Protein AF-A0A4Z0P162-F1 (afdb_monomer)

pLDDT: mean 72.14, std 15.05, range [40.19, 90.94]

Mean predicted aligned error: 16.75 Å

Radius of gyration: 29.96 Å; Cα contacts (8 Å, |Δi|>4): 178; chains: 1; bounding box: 78×77×61 Å

Organism: NCBI:txid2510796

Solvent-accessible surface area (backbone atoms only — not comparable to full-atom values): 8321 Å² total; per-residue (Å²): 135,83,88,78,91,81,78,80,83,75,76,81,66,77,82,70,76,78,70,75,68,78,71,57,61,69,59,54,53,51,48,52,52,51,51,51,51,50,50,53,49,47,48,53,69,72,57,62,76,75,65,71,94,72,45,93,29,62,26,34,28,71,39,74,73,43,66,23,19,69,36,85,45,92,82,46,89,88,36,46,77,74,47,75,48,38,52,72,41,64,29,32,49,75,39,54,45,97,89,44,32,26,38,30,27,44,58,59,90,89,46,97,83,59,88,39,55,72,28,16,39,55,45,91,43,44,46,61,53,70,72,48,51,70,74,36,107

Secondary structure (DSSP, 8-state):
------------------------HHHHHHHHHHHHHHHHHHHHHH-PPPPTTT-SSEEEE-SSEEEEESSS-SS-TT--EEEEEETT-EEEEEEE-TTSEEEEEE--TT-TT---EEEEEEGGGEEE-HHHHHHH-

Nearest PDB structures (foldseek):
  2d8j-assembly1_A  TM=6.168E-01  e=2.252E-02  Mus musculus
  2kr3-assembly1_A  TM=6.305E-01  e=2.690E-01  Ga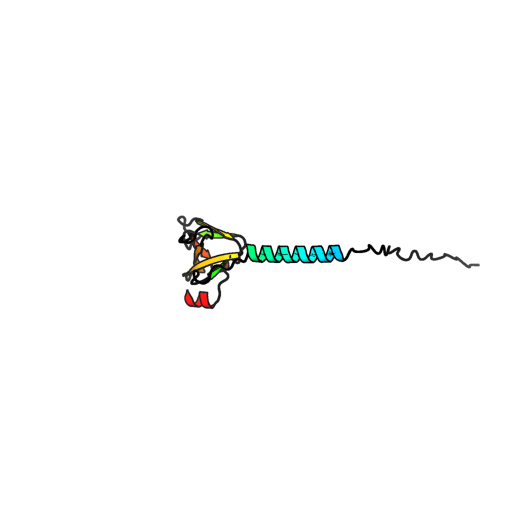llus gallus
  2rmo-assembly1_A  TM=6.017E-01  e=1.887E-01  Gallus gallus
  7oyc-assembly1_T1  TM=4.986E-01  e=6.920E-01  Xenopus laevis

Sequence (137 aa):
MSLYNHDPLRNDIYGFDDESRHVNWRIILGLIVLFSLAILVAVNYFGQPVPSNQLRHAAAVSSPTVPLYSKASTTDTASHIVGTVTIGDTLDVQTIQADGWCKVVLRDRRMYGDPGVPGYIQQPHLSMADSTKAALL

Structure (mmCIF, N/CA/C/O backbone):
data_AF-A0A4Z0P162-F1
#
_entry.id   AF-A0A4Z0P162-F1
#
loop_
_atom_site.group_PDB
_atom_site.id
_atom_site.type_symbol
_atom_site.label_atom_id
_atom_site.label_alt_id
_atom_site.label_comp_id
_atom_site.label_asym_id
_atom_site.label_entity_id
_atom_site.label_seq_id
_atom_site.pdbx_PDB_ins_code
_atom_site.Cartn_x
_atom_site.Cartn_y
_atom_site.Cartn_z
_atom_site.occupancy
_atom_site.B_iso_or_equiv
_atom_site.auth_seq_id
_atom_site.auth_comp_id
_atom_site.auth_asym_id
_atom_site.auth_atom_id
_atom_site.pdbx_PDB_model_num
ATOM 1 N N . MET A 1 1 ? 62.147 61.699 -27.797 1.00 41.00 1 MET A N 1
ATOM 2 C CA . MET A 1 1 ? 61.164 61.875 -28.890 1.00 41.00 1 MET A CA 1
ATOM 3 C C . MET A 1 1 ? 60.889 60.473 -29.440 1.00 41.00 1 MET A C 1
ATOM 5 O O . MET A 1 1 ? 61.701 59.979 -30.198 1.00 41.00 1 MET A O 1
ATOM 9 N N . SER A 1 2 ? 60.155 59.630 -28.710 1.00 47.31 2 SER A N 1
ATOM 10 C CA . SER A 1 2 ? 58.707 59.354 -28.805 1.00 47.31 2 SER A CA 1
ATOM 11 C C . SER A 1 2 ? 58.206 59.010 -30.212 1.00 47.31 2 SER A C 1
ATOM 13 O O . SER A 1 2 ? 58.451 59.795 -31.126 1.00 47.31 2 SER A O 1
ATOM 15 N N . LEU A 1 3 ? 57.393 57.936 -30.258 1.00 41.53 3 LEU A N 1
ATOM 16 C CA . LEU A 1 3 ? 56.466 57.467 -31.307 1.00 41.53 3 LEU A CA 1
ATOM 17 C C . LEU A 1 3 ? 57.072 56.420 -32.270 1.00 41.53 3 LEU A C 1
ATOM 19 O O . LEU A 1 3 ? 58.107 56.674 -32.862 1.00 41.53 3 LEU A O 1
ATOM 23 N N . TYR A 1 4 ? 56.521 55.223 -32.499 1.00 42.81 4 TYR A N 1
ATOM 24 C CA . TYR A 1 4 ? 55.183 54.675 -32.253 1.00 42.81 4 TYR A CA 1
ATOM 25 C C . TYR A 1 4 ? 55.303 53.134 -32.213 1.00 42.81 4 TYR A C 1
ATOM 27 O O . TYR A 1 4 ? 55.847 52.537 -33.141 1.00 42.81 4 TYR A O 1
ATOM 35 N N . ASN A 1 5 ? 54.800 52.503 -31.147 1.00 51.47 5 ASN A N 1
ATOM 36 C CA . ASN A 1 5 ? 54.524 51.065 -31.096 1.00 51.47 5 ASN A CA 1
ATOM 37 C C . ASN A 1 5 ? 53.426 50.746 -32.115 1.00 51.47 5 ASN A C 1
ATOM 39 O O . ASN A 1 5 ? 52.362 51.363 -32.074 1.00 51.47 5 ASN A O 1
ATOM 43 N N . HIS A 1 6 ? 53.659 49.764 -32.980 1.00 53.84 6 HIS A N 1
ATOM 44 C CA . HIS A 1 6 ? 52.594 49.112 -33.731 1.00 53.84 6 HIS A CA 1
ATOM 45 C C . HIS A 1 6 ? 52.563 47.644 -33.315 1.00 53.84 6 HIS A C 1
ATOM 47 O O . HIS A 1 6 ? 53.184 46.790 -33.939 1.00 53.84 6 HIS A O 1
ATOM 53 N N . ASP A 1 7 ? 51.844 47.375 -32.226 1.00 56.56 7 ASP A N 1
ATOM 54 C CA . 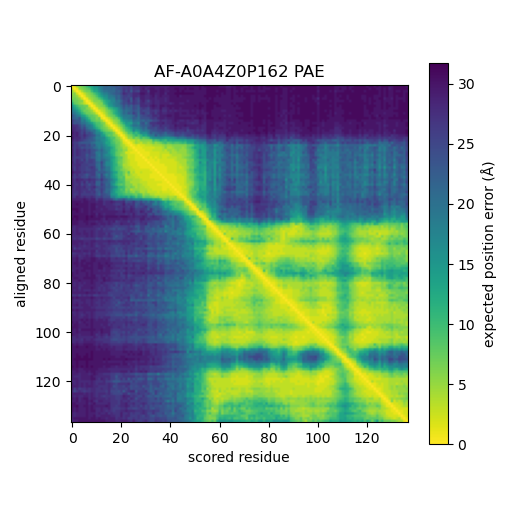ASP A 1 7 ? 51.345 46.040 -31.923 1.00 56.56 7 ASP A CA 1
ATOM 55 C C . ASP A 1 7 ? 50.208 45.735 -32.906 1.00 56.56 7 ASP A C 1
ATOM 57 O O . ASP A 1 7 ? 49.187 46.435 -32.896 1.00 56.56 7 ASP A O 1
ATOM 61 N N . PRO A 1 8 ? 50.312 44.709 -33.765 1.00 53.72 8 PRO A N 1
ATOM 62 C CA . PRO A 1 8 ? 49.119 44.131 -34.336 1.00 53.72 8 PRO A CA 1
ATOM 63 C C . PRO A 1 8 ? 48.453 43.317 -33.226 1.00 53.72 8 PRO A C 1
ATOM 65 O O . PRO A 1 8 ? 48.876 42.206 -32.910 1.00 53.72 8 PRO A O 1
ATOM 68 N N . LEU A 1 9 ? 47.389 43.878 -32.646 1.00 49.88 9 LEU A N 1
ATOM 69 C CA . LEU A 1 9 ? 46.324 43.117 -31.997 1.00 49.88 9 LEU A CA 1
ATOM 70 C C . LEU A 1 9 ? 45.780 42.114 -33.022 1.00 49.88 9 LEU A C 1
ATOM 72 O O . LEU A 1 9 ? 44.808 42.371 -33.734 1.00 49.88 9 LEU A O 1
ATOM 76 N N . ARG A 1 10 ? 46.461 40.973 -33.146 1.00 45.53 10 ARG A N 1
ATOM 77 C CA . ARG A 1 10 ? 45.952 39.807 -33.846 1.00 45.53 10 ARG A CA 1
ATOM 78 C C . ARG A 1 10 ? 44.875 39.237 -32.943 1.00 45.53 10 ARG A C 1
ATOM 80 O O . ARG A 1 10 ? 45.140 38.543 -31.971 1.00 45.53 10 ARG A O 1
ATOM 87 N N . ASN A 1 11 ? 43.664 39.667 -33.257 1.00 50.59 11 ASN A N 1
ATOM 88 C CA . ASN A 1 11 ? 42.401 39.091 -32.854 1.00 50.59 11 ASN A CA 1
ATOM 89 C C . ASN A 1 11 ? 42.437 37.571 -33.083 1.00 50.59 11 ASN A C 1
ATOM 91 O O . ASN A 1 11 ? 42.011 37.088 -34.132 1.00 50.59 11 ASN A O 1
ATOM 95 N N . ASP A 1 12 ? 42.903 36.817 -32.090 1.00 53.81 12 ASP A N 1
ATOM 96 C CA . ASP A 1 12 ? 42.533 35.415 -31.919 1.00 53.81 12 ASP A CA 1
ATOM 97 C C . ASP A 1 12 ? 41.089 35.409 -31.397 1.00 53.81 12 ASP A C 1
ATOM 99 O O . ASP A 1 12 ? 40.779 35.166 -30.231 1.00 53.81 12 ASP A O 1
ATOM 103 N N . ILE A 1 13 ? 40.196 35.811 -32.305 1.00 50.38 13 ILE A N 1
ATOM 104 C CA . ILE A 1 13 ? 38.763 35.587 -32.236 1.00 50.38 13 ILE A CA 1
ATOM 105 C C . ILE A 1 13 ? 38.620 34.088 -32.074 1.00 50.38 13 ILE A C 1
ATOM 107 O O . ILE A 1 13 ? 39.007 33.345 -32.973 1.00 50.38 13 ILE A O 1
ATOM 111 N N . TYR A 1 14 ? 38.125 33.690 -30.902 1.00 45.75 14 TYR A N 1
ATOM 112 C CA . TYR A 1 14 ? 37.401 32.457 -30.646 1.00 45.75 14 TYR A CA 1
ATOM 113 C C . TYR A 1 14 ? 37.288 31.591 -31.901 1.00 45.75 14 TYR A C 1
ATOM 115 O O . TYR A 1 14 ? 36.363 31.753 -32.698 1.00 45.75 14 TYR A O 1
ATOM 123 N N . GLY A 1 15 ? 38.231 30.660 -32.048 1.00 45.00 15 GLY A N 1
ATOM 124 C CA . GLY A 1 15 ? 37.981 29.416 -32.755 1.00 45.00 15 GLY A CA 1
ATOM 125 C C . GLY A 1 15 ? 36.912 28.672 -31.968 1.00 45.00 15 GLY A C 1
ATOM 126 O O . GLY A 1 15 ? 37.195 27.725 -31.245 1.00 45.00 15 GLY A O 1
ATOM 127 N N . PHE A 1 16 ? 35.682 29.181 -32.022 1.00 47.56 16 PHE A N 1
ATOM 128 C CA . PHE A 1 16 ? 34.516 28.354 -31.851 1.00 47.56 16 PHE A CA 1
ATOM 129 C C . PHE A 1 16 ? 34.525 27.532 -33.127 1.00 47.56 16 PHE A C 1
ATOM 131 O O . PHE A 1 16 ? 34.074 27.995 -34.174 1.00 47.56 16 PHE A O 1
ATOM 138 N N . ASP A 1 17 ? 35.207 26.389 -33.054 1.00 54.06 17 ASP A N 1
ATOM 139 C CA . ASP A 1 17 ? 35.069 25.319 -34.019 1.00 54.06 17 ASP A CA 1
ATOM 140 C C . ASP A 1 17 ? 33.575 25.023 -34.081 1.00 54.06 17 ASP A C 1
ATOM 142 O O . ASP A 1 17 ? 33.031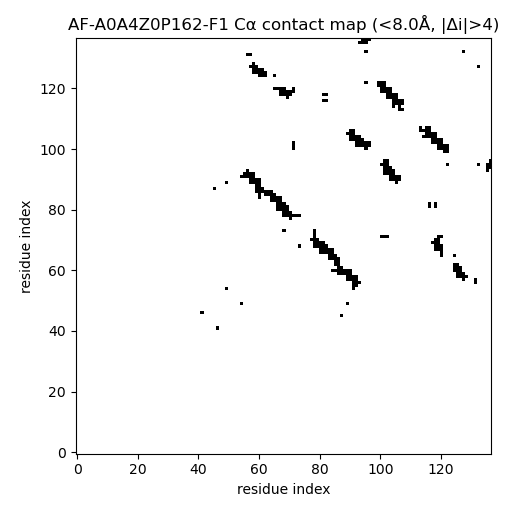 24.223 -33.319 1.00 54.06 17 ASP A O 1
ATOM 146 N N . ASP A 1 18 ? 32.893 25.712 -34.991 1.00 53.78 18 ASP A N 1
ATOM 147 C CA . ASP A 1 18 ? 31.580 25.354 -35.490 1.00 53.78 18 ASP A CA 1
ATOM 148 C C . ASP A 1 18 ? 31.806 24.141 -36.402 1.00 53.78 18 ASP A C 1
ATOM 150 O O . ASP A 1 18 ? 31.540 24.127 -37.606 1.00 53.78 18 ASP A O 1
ATOM 154 N N . GLU A 1 19 ? 32.388 23.096 -35.804 1.00 50.38 19 GLU A N 1
ATOM 155 C CA . GLU A 1 19 ? 32.293 21.735 -36.259 1.00 50.38 19 GLU A CA 1
ATOM 156 C C . GLU A 1 19 ? 30.804 21.451 -36.163 1.00 50.38 19 GLU A C 1
ATOM 158 O O . GLU A 1 19 ? 30.277 21.029 -35.131 1.00 50.38 19 GLU A O 1
ATOM 163 N N . SER A 1 20 ? 30.115 21.793 -37.251 1.00 56.41 20 SER A N 1
ATOM 164 C CA . SER A 1 20 ? 28.764 21.387 -37.572 1.00 56.41 20 SER A CA 1
ATOM 165 C C . SER A 1 20 ? 28.778 19.868 -37.580 1.00 56.41 20 SER A C 1
ATOM 167 O O . SER A 1 20 ? 28.827 19.227 -38.630 1.00 56.41 20 SER A O 1
ATOM 169 N N . ARG A 1 21 ? 28.797 19.270 -36.383 1.00 61.50 21 ARG A N 1
ATOM 170 C CA . ARG A 1 21 ? 28.548 17.862 -36.165 1.00 61.50 21 ARG A CA 1
ATOM 171 C C . ARG A 1 21 ? 27.210 17.678 -36.818 1.00 61.50 21 ARG A C 1
ATOM 173 O O . ARG A 1 21 ? 26.214 18.205 -36.332 1.00 61.50 21 ARG A O 1
ATOM 180 N N . HIS A 1 22 ? 27.217 17.035 -37.978 1.00 65.75 22 HIS A N 1
ATOM 181 C CA . HIS A 1 22 ? 26.016 16.693 -38.704 1.00 65.75 22 HIS A CA 1
ATOM 182 C C . HIS A 1 22 ? 25.227 15.764 -37.791 1.00 65.75 22 HIS A C 1
ATOM 184 O O . HIS A 1 22 ? 25.396 14.545 -37.797 1.00 65.75 22 HIS A O 1
ATOM 190 N N . VAL A 1 23 ? 24.432 16.374 -36.913 1.00 68.38 23 VAL A N 1
ATOM 191 C CA . VAL A 1 23 ? 23.607 15.683 -35.952 1.00 68.38 23 VAL A CA 1
ATOM 192 C C . VAL A 1 23 ? 22.639 14.901 -36.802 1.00 68.38 23 VAL A C 1
ATOM 194 O O . VAL A 1 23 ? 21.807 15.464 -37.517 1.00 68.38 23 VAL A O 1
ATOM 197 N N . ASN A 1 24 ? 22.804 13.584 -36.784 1.00 80.69 24 ASN A N 1
ATOM 198 C CA . ASN A 1 24 ? 21.967 12.706 -37.563 1.00 80.69 24 ASN A CA 1
ATOM 199 C C . ASN A 1 24 ? 20.583 12.708 -36.917 1.00 80.69 24 ASN A C 1
ATOM 201 O O . ASN A 1 24 ? 20.283 11.920 -36.022 1.00 80.69 24 ASN A O 1
ATOM 205 N N . TRP A 1 25 ? 19.751 13.647 -37.359 1.00 75.56 25 TRP A N 1
ATOM 206 C CA . TRP A 1 25 ? 18.420 13.905 -36.827 1.00 7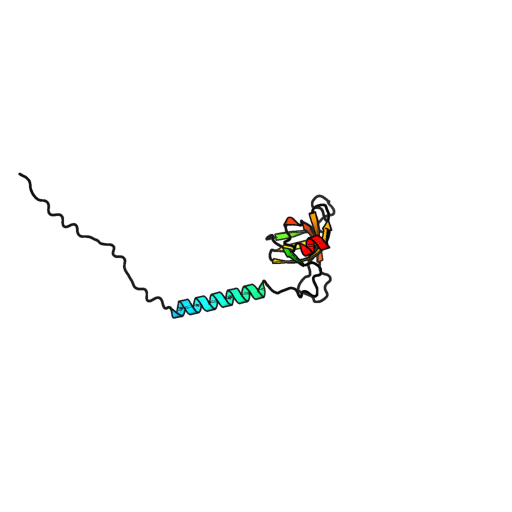5.56 25 TRP A CA 1
ATOM 207 C C . TRP A 1 25 ? 17.547 12.645 -36.823 1.00 75.56 25 TRP A C 1
ATOM 209 O O . TRP A 1 25 ? 16.709 12.463 -35.946 1.00 75.56 25 TRP A O 1
ATOM 219 N N . ARG A 1 26 ? 17.812 11.705 -37.741 1.00 79.81 26 ARG A N 1
ATOM 220 C CA . ARG A 1 26 ? 17.154 10.392 -37.774 1.00 79.81 26 ARG A CA 1
ATOM 221 C C . ARG A 1 26 ? 17.469 9.538 -36.544 1.00 79.81 26 ARG A C 1
ATOM 223 O O . ARG A 1 26 ? 16.579 8.854 -36.052 1.00 79.81 26 ARG A O 1
ATOM 230 N N . ILE A 1 27 ? 18.699 9.599 -36.032 1.00 81.94 27 ILE A N 1
ATOM 231 C CA . ILE A 1 27 ? 19.101 8.901 -34.802 1.00 81.94 27 ILE A CA 1
ATOM 232 C C . ILE A 1 27 ? 18.403 9.533 -33.596 1.00 81.94 27 ILE A C 1
ATOM 234 O O . ILE A 1 27 ? 17.871 8.811 -32.759 1.00 81.94 27 ILE A O 1
ATOM 238 N N . ILE A 1 28 ? 18.331 10.867 -33.537 1.00 82.88 28 ILE A N 1
ATOM 239 C CA . ILE A 1 28 ? 17.631 11.571 -32.451 1.00 82.88 28 ILE A CA 1
ATOM 240 C C . ILE A 1 28 ? 16.144 11.221 -32.439 1.00 82.88 28 ILE A C 1
ATOM 242 O O . ILE A 1 28 ? 15.618 10.847 -31.394 1.00 82.88 28 ILE A O 1
ATOM 246 N N . LEU A 1 29 ? 15.471 11.277 -33.590 1.00 85.50 29 LEU A N 1
ATOM 247 C CA . LEU A 1 29 ? 14.065 10.884 -33.689 1.00 85.50 29 LEU A CA 1
ATOM 248 C C . LEU A 1 29 ? 13.854 9.421 -33.283 1.00 85.50 29 LEU A C 1
ATOM 250 O O . LEU A 1 29 ? 12.916 9.123 -32.546 1.00 85.50 29 LEU A O 1
ATOM 254 N N . GLY A 1 30 ? 14.748 8.521 -33.703 1.00 87.69 30 GLY A N 1
ATOM 255 C CA . GLY A 1 30 ? 14.718 7.119 -33.289 1.00 87.69 30 GLY A CA 1
ATOM 256 C C . GLY A 1 30 ? 14.821 6.951 -31.771 1.00 87.69 30 GLY A C 1
ATOM 257 O O . GLY A 1 30 ? 14.038 6.205 -31.186 1.00 87.69 30 GLY A O 1
ATOM 258 N N . LEU A 1 31 ? 15.727 7.689 -31.122 1.00 86.19 31 LEU A N 1
ATOM 259 C CA . LEU A 1 31 ? 15.894 7.670 -29.667 1.00 86.19 31 LEU A CA 1
ATOM 260 C C . LEU A 1 31 ? 14.691 8.266 -28.932 1.00 86.19 31 LEU A C 1
ATOM 262 O O . LEU A 1 31 ? 14.270 7.700 -27.929 1.00 86.19 31 LEU A O 1
ATOM 266 N N . ILE A 1 32 ? 14.099 9.353 -29.436 1.00 89.50 32 ILE A N 1
ATOM 267 C CA . ILE A 1 32 ? 12.892 9.951 -28.845 1.00 89.50 32 ILE A CA 1
ATOM 268 C C . ILE A 1 32 ? 11.728 8.958 -28.891 1.00 89.50 32 ILE A C 1
ATOM 270 O O . ILE A 1 32 ? 11.037 8.781 -27.887 1.00 89.50 32 ILE A O 1
ATOM 274 N N . VAL A 1 33 ? 11.521 8.276 -30.021 1.00 90.94 33 VAL A N 1
ATOM 275 C CA . VAL A 1 33 ? 10.455 7.270 -30.157 1.00 90.94 33 VAL A CA 1
ATOM 276 C C . VAL A 1 33 ? 10.705 6.083 -29.228 1.00 90.94 33 VAL A C 1
ATOM 278 O O . VAL A 1 33 ? 9.789 5.672 -28.520 1.00 90.94 33 VAL A O 1
ATOM 281 N N . LEU A 1 34 ? 11.939 5.574 -29.167 1.00 87.62 34 LEU A N 1
ATOM 282 C CA . LEU A 1 34 ? 12.318 4.486 -28.257 1.00 87.62 34 LEU A CA 1
ATOM 283 C C . LEU A 1 34 ? 12.103 4.860 -26.790 1.00 87.62 34 LEU A C 1
ATOM 285 O O . LEU A 1 34 ? 11.526 4.081 -26.035 1.00 87.62 34 LEU A O 1
ATOM 289 N N . PHE A 1 35 ? 12.525 6.061 -26.397 1.00 89.19 35 PHE A N 1
ATOM 290 C CA . PHE A 1 35 ? 12.360 6.556 -25.036 1.00 89.19 35 PHE A CA 1
ATOM 291 C C . PHE A 1 35 ? 10.880 6.747 -24.685 1.00 89.19 35 PHE A C 1
ATOM 293 O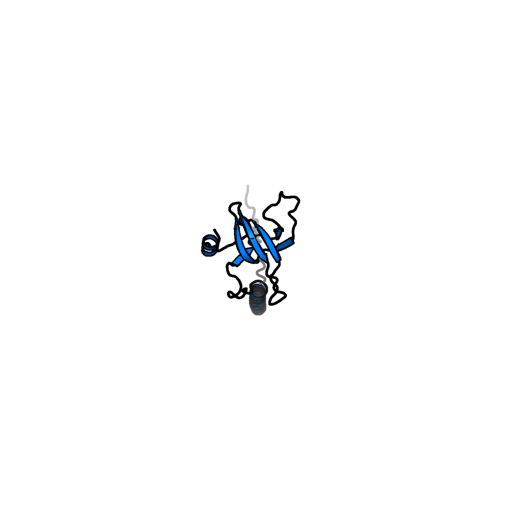 O . PHE A 1 35 ? 10.439 6.332 -23.617 1.00 89.19 35 PHE A O 1
ATOM 300 N N . SER A 1 36 ? 10.084 7.281 -25.615 1.00 85.88 36 SER A N 1
ATOM 301 C CA . SER A 1 36 ? 8.631 7.425 -25.447 1.00 85.88 36 SER A CA 1
ATOM 302 C C . SER A 1 36 ? 7.947 6.066 -25.279 1.00 85.88 36 SER A C 1
ATOM 304 O O . SER A 1 36 ? 7.095 5.908 -24.406 1.00 85.88 36 SER A O 1
ATOM 306 N N . LEU A 1 37 ? 8.348 5.064 -26.069 1.00 89.75 37 LEU A N 1
ATOM 307 C CA . LEU A 1 37 ? 7.812 3.708 -25.972 1.00 89.75 37 LEU A CA 1
ATOM 308 C C . LEU A 1 37 ? 8.197 3.053 -24.639 1.00 89.75 37 LEU A C 1
ATOM 310 O O . LEU A 1 37 ? 7.355 2.435 -23.994 1.00 89.75 37 LEU A O 1
ATOM 314 N N . ALA A 1 38 ? 9.445 3.231 -24.200 1.00 83.50 38 ALA A N 1
ATOM 315 C CA . ALA A 1 38 ? 9.933 2.718 -22.924 1.00 83.50 38 ALA A CA 1
ATOM 316 C C . ALA A 1 38 ? 9.185 3.340 -21.736 1.00 83.50 38 ALA A C 1
ATOM 318 O O . ALA A 1 38 ? 8.788 2.616 -20.825 1.00 83.50 38 ALA A O 1
ATOM 319 N N . ILE A 1 39 ? 8.921 4.652 -21.771 1.00 82.31 39 ILE A N 1
ATOM 320 C CA . ILE A 1 39 ? 8.079 5.321 -20.772 1.00 82.31 39 ILE A CA 1
ATOM 321 C C . ILE A 1 39 ? 6.663 4.746 -20.805 1.00 82.31 39 ILE A C 1
ATOM 323 O O . ILE A 1 39 ? 6.123 4.422 -19.753 1.00 82.31 39 ILE A O 1
ATOM 327 N N . LEU A 1 40 ? 6.061 4.577 -21.985 1.00 81.00 40 LEU A N 1
ATOM 328 C CA . LEU A 1 40 ? 4.701 4.048 -22.102 1.00 81.00 40 LEU A CA 1
ATOM 329 C C . LEU A 1 40 ? 4.592 2.617 -21.550 1.00 81.00 40 LEU A C 1
ATOM 331 O O . LEU A 1 40 ? 3.618 2.278 -20.877 1.00 81.00 40 LEU A O 1
ATOM 335 N N . VAL A 1 41 ? 5.601 1.782 -21.810 1.00 81.25 41 VAL A N 1
ATOM 336 C CA . VAL A 1 41 ? 5.702 0.424 -21.264 1.00 81.25 41 VAL A CA 1
ATOM 337 C C . VAL A 1 41 ? 5.894 0.468 -19.754 1.00 81.25 41 VAL A C 1
ATOM 339 O O . VAL A 1 41 ? 5.194 -0.250 -19.051 1.00 81.25 41 VAL A O 1
ATOM 342 N N . ALA A 1 42 ? 6.772 1.330 -19.239 1.00 73.75 42 ALA A N 1
ATOM 343 C CA . ALA A 1 42 ? 6.972 1.490 -17.803 1.00 73.75 42 ALA A CA 1
ATOM 344 C C . ALA A 1 42 ? 5.679 1.944 -17.111 1.00 73.75 42 ALA A C 1
ATOM 346 O O . ALA A 1 42 ? 5.259 1.332 -16.137 1.00 73.75 42 ALA A O 1
ATOM 347 N N . VAL A 1 43 ? 4.988 2.950 -17.648 1.00 71.38 43 VAL A N 1
ATOM 348 C CA . VAL A 1 43 ? 3.707 3.422 -17.107 1.00 71.38 43 VAL A CA 1
ATOM 349 C C . VAL A 1 43 ? 2.650 2.322 -17.146 1.00 71.38 43 VAL A C 1
ATOM 351 O O . VAL A 1 43 ? 1.921 2.176 -16.177 1.00 71.38 43 VAL A O 1
ATOM 354 N N . ASN A 1 44 ? 2.580 1.502 -18.196 1.00 70.25 44 ASN A N 1
ATOM 355 C CA . ASN A 1 44 ? 1.658 0.359 -18.215 1.00 70.25 44 ASN A CA 1
ATOM 356 C C . ASN A 1 44 ? 2.068 -0.756 -17.246 1.00 70.25 44 ASN A C 1
ATOM 358 O O . ASN A 1 44 ? 1.207 -1.405 -16.661 1.00 70.25 44 ASN A O 1
ATOM 362 N N . TYR A 1 45 ? 3.367 -0.993 -17.077 1.00 67.69 45 TYR A N 1
ATOM 363 C CA . TYR A 1 45 ? 3.890 -2.034 -16.198 1.00 67.69 45 TYR A CA 1
ATOM 364 C C . TYR A 1 45 ? 3.688 -1.674 -14.720 1.00 67.69 45 TYR A C 1
ATOM 366 O O . TYR A 1 45 ? 3.215 -2.492 -13.930 1.00 67.69 45 TYR A O 1
ATOM 374 N N . PHE A 1 46 ? 3.981 -0.426 -14.351 1.00 65.31 46 PHE A N 1
ATOM 375 C CA . PHE A 1 46 ? 3.817 0.083 -12.991 1.00 65.31 46 PHE A CA 1
ATOM 376 C C . PHE A 1 46 ? 2.375 0.526 -12.700 1.00 65.31 46 PHE A C 1
ATOM 378 O O . PHE A 1 46 ? 1.871 0.316 -11.601 1.00 65.31 46 PHE A O 1
ATOM 385 N N . GLY A 1 47 ? 1.678 1.077 -13.690 1.00 45.59 47 GLY A N 1
ATOM 386 C CA . GLY A 1 47 ? 0.349 1.674 -13.564 1.00 45.59 47 GLY A CA 1
ATOM 387 C C . GLY A 1 47 ? -0.799 0.765 -13.987 1.00 45.59 47 GLY A C 1
ATOM 388 O O . GLY A 1 47 ? -1.770 1.261 -14.554 1.00 45.59 47 GLY A O 1
ATOM 389 N N . GLN A 1 48 ? -0.723 -0.551 -13.749 1.00 51.50 48 GLN A N 1
ATOM 390 C CA . GLN A 1 48 ? -1.889 -1.397 -14.011 1.00 51.50 48 GLN A CA 1
ATOM 391 C C . GLN A 1 48 ? -3.036 -1.029 -13.057 1.00 51.50 48 GLN A C 1
ATOM 393 O O . GLN A 1 48 ? -2.873 -1.164 -11.838 1.00 51.50 48 GLN A O 1
ATOM 398 N N . PRO A 1 49 ? -4.187 -0.573 -13.587 1.00 50.59 49 PRO A N 1
ATOM 399 C CA . PRO A 1 49 ? -5.334 -0.221 -12.771 1.00 50.59 49 PRO A CA 1
ATOM 400 C C . PRO A 1 49 ? -5.847 -1.484 -12.086 1.00 50.59 49 PRO A C 1
ATOM 402 O O . PRO A 1 49 ? -6.169 -2.476 -12.743 1.00 50.59 49 PRO A O 1
ATOM 405 N N . VAL A 1 50 ? -5.924 -1.457 -10.756 1.00 51.59 50 VAL A N 1
ATOM 406 C CA . VAL A 1 50 ? -6.633 -2.507 -10.026 1.00 51.59 50 VAL A CA 1
ATOM 407 C C . VAL A 1 50 ? -8.093 -2.456 -10.488 1.00 51.59 50 VAL A C 1
ATOM 409 O O . VAL A 1 50 ? -8.680 -1.370 -10.465 1.00 51.59 50 VAL A O 1
ATOM 412 N N . PRO A 1 51 ? -8.690 -3.573 -10.947 1.00 47.53 51 PRO A N 1
ATOM 413 C CA . PRO A 1 51 ? -10.077 -3.580 -11.393 1.00 47.53 51 PRO A CA 1
ATOM 414 C C . PRO A 1 51 ? -10.982 -3.000 -10.296 1.00 47.53 51 PRO A C 1
ATOM 416 O O . PRO A 1 51 ? -11.031 -3.510 -9.174 1.00 47.53 51 PRO A O 1
ATOM 419 N N . SER A 1 52 ? -11.686 -1.912 -10.625 1.00 46.88 52 SER A N 1
ATOM 420 C CA . SER A 1 52 ? -12.499 -1.090 -9.708 1.00 46.88 52 SER A CA 1
ATOM 421 C C . SER A 1 52 ? -13.590 -1.878 -8.980 1.00 46.88 52 SER A C 1
ATOM 423 O O . SER A 1 52 ? -14.064 -1.482 -7.923 1.00 46.88 52 SER A O 1
ATOM 425 N N . ASN A 1 53 ? -13.945 -3.039 -9.518 1.00 45.31 53 ASN A N 1
ATOM 426 C CA . ASN A 1 53 ? -14.952 -3.961 -9.013 1.00 45.31 53 ASN A CA 1
ATOM 427 C C . ASN A 1 53 ? -14.540 -4.618 -7.685 1.00 45.31 53 ASN A C 1
ATOM 429 O O . ASN A 1 53 ? -15.346 -5.300 -7.056 1.00 45.31 53 ASN A O 1
ATOM 433 N N . GLN A 1 54 ? -13.270 -4.485 -7.299 1.00 48.75 54 GLN A N 1
ATOM 434 C CA . GLN A 1 54 ? -12.688 -5.203 -6.179 1.00 48.75 54 GLN A CA 1
ATOM 435 C C . GLN A 1 54 ? -12.260 -4.302 -5.018 1.00 48.75 54 GLN A C 1
ATOM 437 O O . GLN A 1 54 ? -12.287 -4.783 -3.888 1.00 48.75 54 GLN A O 1
ATOM 442 N N . LEU A 1 55 ? -11.940 -3.028 -5.239 1.00 53.16 55 LEU A N 1
ATOM 443 C CA . LEU A 1 55 ? -11.569 -2.097 -4.170 1.00 53.16 55 LEU A CA 1
ATOM 444 C C . LEU A 1 55 ? -12.795 -1.282 -3.767 1.00 53.16 55 LEU A C 1
ATOM 446 O O . LEU A 1 55 ? -13.284 -0.475 -4.552 1.00 53.16 55 LEU A O 1
ATOM 450 N N . ARG A 1 56 ? -13.303 -1.486 -2.547 1.00 61.28 56 ARG A N 1
ATOM 451 C CA . ARG A 1 56 ? -14.402 -0.648 -2.038 1.00 61.28 56 ARG A CA 1
ATOM 452 C C . ARG A 1 56 ? -13.888 0.758 -1.734 1.00 61.28 56 ARG A C 1
ATOM 454 O O . ARG A 1 56 ? -14.593 1.731 -1.982 1.00 61.28 56 ARG A O 1
ATOM 461 N N . HIS A 1 57 ? -12.643 0.841 -1.262 1.00 70.38 57 HIS A N 1
ATOM 462 C CA . HIS A 1 57 ? -12.009 2.063 -0.786 1.00 70.38 57 HIS A CA 1
ATOM 463 C C . HIS A 1 57 ? -10.502 2.022 -1.070 1.00 70.38 57 HIS A C 1
ATOM 465 O O . HIS A 1 57 ? -9.687 1.686 -0.212 1.00 70.38 57 HIS A O 1
ATOM 471 N N . ALA A 1 58 ? -10.132 2.334 -2.311 1.00 73.44 58 ALA A N 1
ATOM 472 C CA . ALA A 1 58 ? -8.743 2.306 -2.753 1.00 73.44 58 ALA A CA 1
ATOM 473 C C . ALA A 1 58 ? -7.913 3.428 -2.106 1.00 73.44 58 ALA A C 1
ATOM 475 O O . ALA A 1 58 ? -8.294 4.600 -2.151 1.00 73.44 58 ALA A O 1
ATOM 476 N N . ALA A 1 59 ? -6.743 3.075 -1.579 1.00 80.44 59 ALA A N 1
ATOM 477 C CA . ALA A 1 59 ? -5.706 4.018 -1.181 1.00 80.44 59 ALA A CA 1
ATOM 478 C C . ALA A 1 59 ? -4.376 3.647 -1.831 1.00 80.44 59 ALA A C 1
ATOM 480 O O . ALA A 1 59 ? -3.992 2.479 -1.854 1.00 80.44 59 ALA A O 1
ATOM 481 N N . ALA A 1 60 ? -3.664 4.645 -2.341 1.00 82.00 60 ALA A N 1
ATOM 482 C CA . ALA A 1 60 ? -2.325 4.462 -2.881 1.00 82.00 60 ALA A CA 1
ATOM 483 C C . ALA A 1 60 ? -1.284 4.778 -1.808 1.00 82.00 60 ALA A C 1
ATOM 485 O O . ALA A 1 60 ? -1.417 5.756 -1.073 1.00 82.00 60 ALA A O 1
ATOM 486 N N . VAL A 1 61 ? -0.223 3.985 -1.732 1.00 82.62 61 VAL A N 1
ATOM 487 C CA . VAL A 1 61 ? 0.904 4.273 -0.843 1.00 82.62 61 VAL A CA 1
ATOM 488 C C . VAL A 1 61 ? 1.708 5.435 -1.427 1.00 82.62 61 VAL A C 1
ATOM 490 O O . VAL A 1 61 ? 2.179 5.368 -2.563 1.00 82.62 61 VAL A O 1
ATOM 493 N N . SER A 1 62 ? 1.856 6.513 -0.654 1.00 84.50 62 SER A N 1
ATOM 494 C CA . SER A 1 62 ? 2.561 7.739 -1.065 1.00 84.50 62 SER A CA 1
ATOM 495 C C . SER A 1 62 ? 4.034 7.763 -0.648 1.00 84.50 62 SER A C 1
ATOM 497 O O . SER A 1 62 ? 4.783 8.645 -1.057 1.00 84.50 62 SER A O 1
ATOM 499 N N . SER A 1 63 ? 4.450 6.809 0.185 1.00 82.50 63 SER A N 1
ATOM 500 C CA . SER A 1 63 ? 5.779 6.753 0.796 1.00 82.50 63 SER A CA 1
ATOM 501 C C . SER A 1 63 ? 6.612 5.587 0.234 1.00 82.50 63 SER A C 1
ATOM 503 O O . SER A 1 63 ? 6.050 4.540 -0.075 1.00 82.50 63 SER A O 1
ATOM 505 N N . PRO A 1 64 ? 7.946 5.734 0.099 1.00 77.56 64 PRO A N 1
ATOM 506 C CA . PRO A 1 64 ? 8.802 4.795 -0.638 1.00 77.56 64 PRO A CA 1
ATOM 507 C C . PRO A 1 64 ? 8.823 3.370 -0.071 1.00 77.56 64 PRO A C 1
ATOM 509 O O . PRO A 1 64 ? 8.749 2.425 -0.852 1.00 77.56 64 PRO A O 1
ATOM 512 N N . THR A 1 65 ? 8.862 3.219 1.256 1.00 83.38 65 THR A N 1
ATOM 513 C CA . THR A 1 65 ? 8.799 1.918 1.937 1.00 83.38 65 THR A CA 1
ATOM 514 C C . THR A 1 65 ? 8.094 2.091 3.269 1.00 83.38 65 THR A C 1
ATOM 516 O O . THR A 1 65 ? 8.571 2.838 4.125 1.00 83.38 65 THR A O 1
ATOM 519 N N . VAL A 1 66 ? 6.974 1.400 3.457 1.00 84.31 66 VAL A N 1
ATOM 520 C CA . VAL A 1 66 ? 6.181 1.490 4.684 1.00 84.31 66 VAL A CA 1
ATOM 521 C C . VAL A 1 66 ? 5.898 0.091 5.218 1.00 84.31 66 VAL A C 1
ATOM 523 O O . VAL A 1 66 ? 5.393 -0.756 4.477 1.00 84.31 66 VAL A O 1
ATOM 526 N N . PRO A 1 67 ? 6.221 -0.190 6.488 1.00 85.50 67 PRO A N 1
ATOM 527 C CA . PRO A 1 67 ? 5.846 -1.448 7.110 1.00 85.50 67 PRO A CA 1
ATOM 528 C C . PRO A 1 67 ? 4.336 -1.499 7.378 1.00 85.50 67 PRO A C 1
ATOM 530 O O . PRO A 1 67 ? 3.738 -0.543 7.872 1.00 85.50 67 PRO A O 1
ATOM 533 N N . LEU A 1 68 ? 3.735 -2.647 7.080 1.00 86.25 68 LEU A N 1
ATOM 534 C CA . LEU A 1 68 ? 2.408 -3.034 7.539 1.00 86.25 68 LEU A CA 1
ATOM 535 C C . LEU A 1 68 ? 2.541 -3.752 8.876 1.00 86.25 68 LEU A C 1
ATOM 537 O O . LEU A 1 68 ? 3.269 -4.738 8.985 1.00 86.25 68 LEU A O 1
ATOM 541 N N . TYR A 1 69 ? 1.804 -3.289 9.874 1.00 87.81 69 TYR A N 1
ATOM 542 C CA . TYR A 1 69 ? 1.809 -3.860 11.215 1.00 87.81 69 TYR A CA 1
ATOM 543 C C . TYR A 1 69 ? 0.630 -4.810 11.431 1.00 87.81 69 TYR A C 1
ATOM 545 O O . TYR A 1 69 ? -0.429 -4.652 10.830 1.00 87.81 69 TYR A O 1
ATOM 553 N N . SER A 1 70 ? 0.782 -5.787 12.323 1.00 86.88 70 SER A N 1
ATOM 554 C CA . SER A 1 70 ? -0.299 -6.708 12.708 1.00 86.88 70 SER A CA 1
ATOM 555 C C . SER A 1 70 ? -1.352 -6.046 13.594 1.00 86.88 70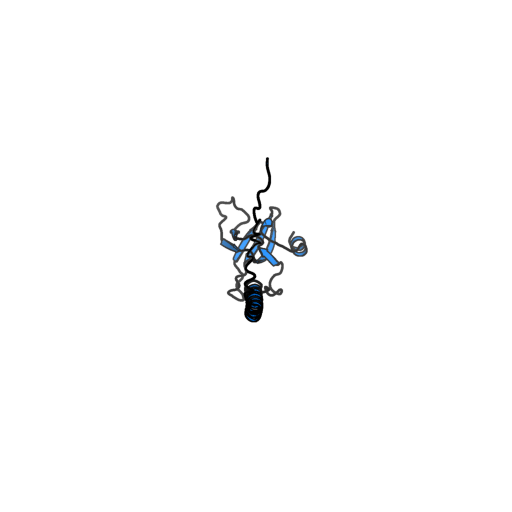 SER A C 1
ATOM 557 O O . SER A 1 70 ? -2.484 -6.527 13.681 1.00 86.88 70 SER A O 1
ATOM 559 N N . LYS A 1 71 ? -1.003 -4.920 14.225 1.00 85.31 71 LYS A N 1
ATOM 560 C CA . LYS A 1 71 ? -1.882 -4.100 15.059 1.00 85.31 71 LYS A CA 1
ATOM 561 C C . LYS A 1 71 ? -1.679 -2.611 14.779 1.00 85.31 71 LYS A C 1
ATOM 563 O O . LYS A 1 71 ? -0.613 -2.205 14.327 1.00 85.31 71 LYS A O 1
ATOM 568 N N . ALA A 1 72 ? -2.683 -1.803 15.117 1.00 84.12 72 ALA A N 1
ATOM 569 C CA . ALA A 1 72 ? -2.658 -0.338 15.069 1.00 84.12 72 ALA A CA 1
ATOM 570 C C . ALA A 1 72 ? -1.773 0.274 16.177 1.00 84.12 72 ALA A C 1
ATOM 572 O O . ALA A 1 72 ? -2.214 1.085 16.981 1.00 84.12 72 ALA A O 1
ATOM 573 N N . SER A 1 73 ? -0.531 -0.187 16.306 1.00 80.00 73 SER A N 1
ATOM 574 C CA . SER A 1 73 ? 0.415 0.336 17.290 1.00 80.00 73 SER A CA 1
ATOM 575 C C . SER A 1 73 ? 1.843 -0.036 16.915 1.00 80.00 73 SER A C 1
ATOM 577 O O . SER A 1 73 ? 2.105 -1.152 16.471 1.00 80.00 73 SER A O 1
ATOM 579 N N . THR A 1 74 ? 2.776 0.888 17.135 1.00 74.62 74 THR A N 1
ATOM 580 C CA . THR A 1 74 ? 4.225 0.641 17.059 1.00 74.62 74 THR A CA 1
ATOM 581 C C . THR A 1 74 ? 4.861 0.399 18.428 1.00 74.62 74 THR A C 1
ATOM 583 O O . THR A 1 74 ? 6.029 0.026 18.493 1.00 74.62 74 THR A O 1
ATOM 586 N N . THR A 1 75 ? 4.122 0.619 19.518 1.00 74.31 75 THR A N 1
ATOM 587 C CA . THR A 1 75 ? 4.616 0.517 20.901 1.00 74.31 75 THR A CA 1
ATOM 588 C C . THR A 1 75 ? 4.134 -0.741 21.621 1.00 74.31 75 THR A C 1
ATOM 590 O O . THR A 1 75 ? 4.705 -1.109 22.646 1.00 74.31 75 THR A O 1
ATOM 593 N N . ASP A 1 76 ? 3.108 -1.416 21.095 1.00 77.81 76 ASP A N 1
ATOM 594 C CA . ASP A 1 76 ? 2.649 -2.715 21.594 1.00 77.81 76 ASP A CA 1
ATOM 595 C C . ASP A 1 76 ? 3.673 -3.801 21.228 1.00 77.81 76 ASP A C 1
ATOM 597 O O . ASP A 1 76 ? 3.980 -4.010 20.054 1.00 77.81 76 ASP A O 1
ATOM 601 N N . THR A 1 77 ? 4.172 -4.533 22.223 1.00 72.81 77 THR A N 1
ATOM 602 C CA . THR A 1 77 ? 5.107 -5.657 22.049 1.00 72.81 77 THR A CA 1
ATOM 603 C C . THR A 1 77 ? 4.508 -6.832 21.279 1.00 72.81 77 THR A C 1
ATOM 605 O O . THR A 1 77 ? 5.250 -7.666 20.766 1.00 72.81 77 THR A O 1
ATOM 608 N N . ALA A 1 78 ? 3.181 -6.908 21.163 1.00 75.81 78 ALA A N 1
ATOM 609 C CA . ALA A 1 78 ? 2.505 -7.883 20.311 1.00 75.81 78 ALA A CA 1
ATOM 610 C C . ALA A 1 78 ? 2.370 -7.426 18.843 1.00 75.81 78 ALA A C 1
ATOM 612 O O . ALA A 1 78 ? 1.964 -8.224 17.992 1.00 75.81 78 ALA A O 1
ATOM 613 N N . SER A 1 79 ? 2.682 -6.161 18.537 1.00 81.12 79 SER A N 1
ATOM 614 C CA . SER A 1 79 ? 2.700 -5.648 17.168 1.00 81.12 79 SER A CA 1
ATOM 615 C C . SER A 1 79 ? 3.999 -6.036 16.472 1.00 81.12 79 SER A C 1
ATOM 617 O O . SER A 1 79 ? 5.094 -5.868 17.003 1.00 81.12 79 SER A O 1
ATOM 619 N N . HIS A 1 80 ? 3.879 -6.564 15.262 1.00 84.19 80 HIS A N 1
ATOM 620 C CA . HIS A 1 80 ? 5.011 -6.948 14.428 1.00 84.19 80 HIS A CA 1
ATOM 621 C C . HIS A 1 80 ? 4.718 -6.612 12.971 1.00 84.19 80 HIS A C 1
ATOM 623 O O . HIS A 1 80 ? 3.563 -6.431 12.580 1.00 84.19 80 HIS A O 1
ATOM 629 N N . ILE A 1 81 ? 5.776 -6.526 12.170 1.00 85.94 81 ILE A N 1
ATOM 630 C CA . ILE A 1 81 ? 5.669 -6.239 10.742 1.00 85.94 81 ILE A CA 1
ATOM 631 C C . ILE A 1 81 ? 5.172 -7.505 10.037 1.00 85.94 81 ILE A C 1
ATOM 633 O O . ILE A 1 81 ? 5.819 -8.547 10.102 1.00 85.94 81 ILE A O 1
ATOM 637 N N . VAL A 1 82 ? 4.016 -7.409 9.384 1.00 83.88 82 VAL A N 1
ATOM 638 C CA . VAL A 1 82 ? 3.386 -8.500 8.615 1.00 83.88 82 VAL A CA 1
ATOM 639 C C . VAL A 1 82 ? 3.777 -8.418 7.141 1.00 83.88 82 VAL A C 1
ATOM 641 O O . VAL A 1 82 ? 3.790 -9.421 6.435 1.00 83.88 82 VAL A O 1
ATOM 644 N N . GLY A 1 83 ? 4.132 -7.224 6.670 1.00 82.06 83 GLY A N 1
ATOM 645 C CA . GLY A 1 83 ? 4.586 -7.005 5.305 1.00 82.06 83 GLY A CA 1
ATOM 646 C C . GLY A 1 83 ? 5.162 -5.612 5.117 1.00 82.06 83 GLY A C 1
ATOM 647 O O . GLY A 1 83 ? 5.143 -4.784 6.025 1.00 82.06 83 GLY A O 1
ATOM 648 N N . THR A 1 84 ? 5.670 -5.344 3.924 1.00 83.69 84 THR A N 1
ATOM 649 C CA . THR A 1 84 ? 6.153 -4.021 3.524 1.00 83.69 84 THR A CA 1
ATOM 650 C C . THR A 1 84 ? 5.500 -3.644 2.213 1.00 83.69 84 THR A C 1
ATOM 652 O O . THR A 1 84 ? 5.464 -4.459 1.295 1.00 83.69 84 THR A O 1
ATOM 655 N N . VAL A 1 85 ? 5.014 -2.414 2.136 1.00 83.50 85 VAL A N 1
ATOM 656 C CA . VAL A 1 85 ? 4.429 -1.837 0.927 1.00 83.50 85 VAL A CA 1
ATOM 657 C C . VAL A 1 85 ? 5.318 -0.715 0.428 1.00 83.50 85 VAL A C 1
ATOM 659 O O . VAL A 1 85 ? 6.011 -0.053 1.206 1.00 83.50 85 VAL A O 1
ATOM 662 N N . THR A 1 86 ? 5.314 -0.518 -0.877 1.00 83.25 86 THR A N 1
ATOM 663 C CA . THR A 1 86 ? 6.138 0.471 -1.561 1.00 83.25 86 THR A CA 1
ATOM 664 C C . THR A 1 86 ? 5.279 1.506 -2.267 1.00 83.25 86 THR A C 1
ATOM 666 O O . THR A 1 86 ? 4.076 1.324 -2.460 1.00 83.25 86 THR A O 1
ATOM 669 N N . ILE A 1 87 ? 5.892 2.630 -2.624 1.00 80.50 87 ILE A N 1
ATOM 670 C CA . ILE A 1 87 ? 5.195 3.712 -3.320 1.00 80.50 87 ILE A CA 1
ATOM 671 C C . ILE A 1 87 ? 4.525 3.206 -4.605 1.00 80.50 87 ILE A C 1
ATOM 673 O O . ILE A 1 87 ? 5.140 2.512 -5.412 1.00 80.50 87 ILE A O 1
ATOM 677 N N . GLY A 1 88 ? 3.258 3.573 -4.800 1.00 73.31 88 GLY A N 1
ATOM 678 C CA . GLY A 1 88 ? 2.454 3.119 -5.939 1.00 73.31 88 GLY A CA 1
ATOM 679 C C . GLY A 1 88 ? 1.683 1.816 -5.703 1.00 73.31 88 GLY A C 1
ATOM 680 O O . GLY A 1 88 ? 0.775 1.516 -6.482 1.00 73.31 88 GLY A O 1
ATOM 681 N N . ASP A 1 89 ? 1.951 1.088 -4.612 1.00 78.25 89 ASP A N 1
ATOM 682 C CA . ASP A 1 89 ? 1.096 -0.027 -4.210 1.00 78.25 89 ASP A CA 1
ATOM 683 C C . ASP A 1 89 ? -0.310 0.478 -3.875 1.00 78.25 89 ASP A C 1
ATOM 685 O O . ASP A 1 89 ? -0.499 1.535 -3.264 1.00 78.25 89 ASP A O 1
ATOM 689 N N . THR A 1 90 ? -1.314 -0.286 -4.300 1.00 79.00 90 THR A N 1
ATOM 690 C CA . THR A 1 90 ? -2.722 0.018 -4.035 1.00 79.00 90 THR A CA 1
ATOM 691 C C . THR A 1 90 ? -3.248 -0.916 -2.959 1.00 79.00 90 THR A C 1
ATOM 693 O O . THR A 1 90 ? -3.164 -2.138 -3.083 1.00 79.00 90 THR A O 1
ATOM 696 N N . LEU A 1 91 ? -3.814 -0.329 -1.915 1.00 81.50 91 LEU A N 1
ATOM 697 C CA . LEU A 1 91 ? -4.360 -1.014 -0.755 1.00 81.50 91 LEU A CA 1
ATOM 698 C C . LEU A 1 91 ? -5.868 -0.789 -0.678 1.00 81.50 91 LEU A C 1
ATOM 700 O O . LEU A 1 91 ? -6.372 0.267 -1.062 1.00 81.50 91 LEU A O 1
ATOM 704 N N . ASP A 1 92 ? -6.586 -1.780 -0.156 1.00 84.75 92 ASP A N 1
ATOM 705 C CA . ASP A 1 92 ? -8.008 -1.647 0.165 1.00 84.75 92 ASP A CA 1
ATOM 706 C C . ASP A 1 92 ? -8.136 -1.222 1.630 1.00 84.75 92 ASP A C 1
ATOM 708 O O . ASP A 1 92 ? -7.761 -1.982 2.529 1.00 84.75 92 ASP A O 1
ATOM 712 N N . VAL A 1 93 ? -8.616 -0.004 1.885 1.00 84.50 93 VAL A N 1
ATOM 713 C CA . VAL A 1 93 ? -8.790 0.508 3.250 1.00 84.50 93 VAL A CA 1
ATOM 714 C C . VAL A 1 93 ? -10.140 0.060 3.786 1.00 84.50 93 VAL A C 1
ATOM 716 O O . VAL A 1 93 ? -11.182 0.378 3.228 1.00 84.50 93 VAL A O 1
ATOM 719 N N . GLN A 1 94 ? -10.134 -0.677 4.891 1.00 84.12 94 GLN A N 1
ATOM 720 C CA . GLN A 1 94 ? -11.364 -1.165 5.512 1.00 84.12 94 GLN A CA 1
ATOM 721 C C . GLN A 1 94 ? -11.940 -0.178 6.520 1.00 84.12 94 GLN A C 1
ATOM 723 O O . GLN A 1 94 ? -13.154 -0.035 6.594 1.00 84.12 94 GLN A O 1
ATOM 728 N N . THR A 1 95 ? -11.083 0.454 7.326 1.00 83.75 95 THR A N 1
ATOM 729 C CA . THR A 1 95 ? -11.492 1.360 8.411 1.00 83.75 95 THR A CA 1
ATOM 730 C C . THR A 1 95 ? -10.388 2.366 8.711 1.00 83.75 95 THR A C 1
ATOM 732 O O . THR A 1 95 ? -9.209 1.989 8.710 1.00 83.75 95 THR A O 1
ATOM 735 N N . ILE A 1 96 ? -10.760 3.599 9.055 1.00 85.00 96 ILE A N 1
ATOM 736 C CA . ILE A 1 96 ? -9.850 4.610 9.607 1.00 85.00 96 ILE A CA 1
ATOM 737 C C . ILE A 1 96 ? -10.147 4.732 11.104 1.00 85.00 96 ILE A C 1
ATOM 739 O O . ILE A 1 96 ? -11.287 4.944 11.502 1.00 85.00 96 ILE A O 1
ATOM 743 N N . GLN A 1 97 ? -9.137 4.545 11.945 1.00 84.56 97 GLN A N 1
ATOM 744 C CA . GLN A 1 97 ? -9.253 4.700 13.391 1.00 84.56 97 GLN A CA 1
ATOM 745 C C . GLN A 1 97 ? -8.969 6.151 13.796 1.00 84.56 97 GLN A C 1
ATOM 747 O O . GLN A 1 97 ? -8.235 6.874 13.120 1.00 84.56 97 GLN A O 1
ATOM 752 N N . ALA A 1 98 ? -9.549 6.581 14.919 1.00 79.06 98 ALA A N 1
ATOM 753 C CA . ALA A 1 98 ? -9.434 7.955 15.419 1.00 79.06 98 ALA A CA 1
ATOM 754 C C . ALA A 1 98 ? -7.999 8.352 15.821 1.00 79.06 98 ALA A C 1
ATOM 756 O O . ALA A 1 98 ? -7.686 9.535 15.922 1.00 79.06 98 ALA A O 1
ATOM 757 N N . ASP A 1 99 ? -7.127 7.370 16.037 1.00 81.94 99 ASP A N 1
ATOM 758 C CA . ASP A 1 99 ? -5.705 7.533 16.341 1.00 81.94 99 ASP A CA 1
ATOM 759 C C . ASP A 1 99 ? -4.824 7.685 15.082 1.00 81.94 99 ASP A C 1
ATOM 761 O O . ASP A 1 99 ? -3.601 7.790 15.186 1.00 81.94 99 ASP A O 1
ATOM 765 N N . GLY A 1 100 ? -5.434 7.721 13.891 1.00 83.50 100 GLY A N 1
ATOM 766 C CA . GLY A 1 100 ? -4.748 7.897 12.611 1.00 83.50 100 GLY A CA 1
ATOM 767 C C . GLY A 1 100 ? -4.243 6.597 11.982 1.00 83.50 100 GLY A C 1
ATOM 768 O O . GLY A 1 100 ? -3.541 6.646 10.966 1.00 83.50 100 GLY A O 1
ATOM 769 N N . TRP A 1 101 ? -4.588 5.434 12.545 1.00 89.25 101 TRP A N 1
ATOM 770 C CA . TRP A 1 101 ? -4.283 4.141 11.940 1.00 89.25 101 TRP A CA 1
ATOM 771 C C . TRP A 1 101 ? -5.362 3.695 10.959 1.00 89.25 101 TRP A C 1
ATOM 773 O O . TRP A 1 101 ? -6.561 3.756 11.218 1.00 89.25 101 TRP A O 1
ATOM 783 N N . CYS A 1 102 ? -4.932 3.166 9.823 1.00 87.19 102 CYS A N 1
ATOM 784 C CA . CYS A 1 102 ? -5.804 2.603 8.807 1.00 87.19 102 CYS A CA 1
ATOM 785 C C . CYS A 1 102 ? -5.642 1.087 8.783 1.00 87.19 102 CYS A C 1
ATOM 787 O O . CYS A 1 102 ? -4.528 0.575 8.642 1.00 87.19 102 CYS A O 1
ATOM 789 N N . LYS A 1 103 ? -6.761 0.365 8.881 1.00 87.50 103 LYS A N 1
ATOM 790 C CA . LYS A 1 103 ? -6.784 -1.073 8.610 1.00 87.50 103 LYS A CA 1
ATOM 791 C C . LYS A 1 103 ? -6.863 -1.265 7.107 1.00 87.50 103 LYS A C 1
ATOM 793 O O . LYS A 1 103 ? -7.811 -0.801 6.473 1.00 87.50 103 LYS A O 1
ATOM 798 N N . VAL A 1 104 ? -5.883 -1.955 6.552 1.00 87.19 104 VAL A N 1
ATOM 799 C CA . VAL A 1 104 ? -5.734 -2.147 5.116 1.00 87.19 104 VAL A CA 1
ATOM 800 C C . VAL A 1 104 ? -5.572 -3.616 4.784 1.00 87.19 104 VAL A C 1
ATOM 802 O O . VAL A 1 104 ? -5.119 -4.413 5.603 1.00 87.19 104 VAL A O 1
ATOM 805 N N . VAL A 1 105 ? -5.939 -3.977 3.564 1.00 84.25 105 VAL A N 1
ATOM 806 C CA . VAL A 1 105 ? -5.621 -5.279 2.992 1.00 84.25 105 VAL A CA 1
ATOM 807 C C . VAL A 1 105 ? -4.755 -5.059 1.768 1.00 84.25 105 VAL A C 1
ATOM 809 O O . VAL A 1 105 ? -5.167 -4.397 0.811 1.00 84.25 105 VAL A O 1
ATOM 812 N N . LEU A 1 106 ? -3.554 -5.631 1.806 1.00 75.81 106 LEU A N 1
ATOM 813 C CA . LEU A 1 106 ? -2.698 -5.738 0.638 1.00 75.81 106 LEU A CA 1
ATOM 814 C C . LEU A 1 106 ? -3.208 -6.907 -0.201 1.00 75.81 106 LEU A C 1
ATOM 816 O O . LEU A 1 106 ? -2.989 -8.070 0.141 1.00 75.81 106 LEU A O 1
ATOM 820 N N . ARG A 1 107 ? -3.921 -6.604 -1.286 1.00 67.06 107 ARG A N 1
ATOM 821 C CA . ARG A 1 107 ? -4.301 -7.627 -2.261 1.00 67.06 107 ARG A CA 1
ATOM 822 C C . ARG A 1 107 ? -3.095 -7.926 -3.130 1.00 67.06 107 ARG A C 1
ATOM 824 O O . ARG A 1 107 ? -2.732 -7.123 -3.987 1.00 67.06 107 ARG A O 1
ATOM 831 N N . ASP A 1 108 ? -2.459 -9.062 -2.874 1.00 60.62 108 ASP A N 1
ATOM 832 C CA . ASP A 1 108 ? -1.346 -9.512 -3.694 1.00 60.62 108 ASP A CA 1
ATOM 833 C C . ASP A 1 108 ? -1.863 -9.855 -5.101 1.00 60.62 108 ASP A C 1
ATOM 835 O O . ASP A 1 108 ? -2.829 -10.601 -5.277 1.00 60.62 108 ASP A O 1
ATOM 839 N N . ARG A 1 109 ? -1.224 -9.284 -6.128 1.00 52.41 109 ARG A N 1
ATOM 840 C CA . ARG A 1 109 ? -1.602 -9.447 -7.543 1.00 52.41 109 ARG A CA 1
ATOM 841 C C . ARG A 1 109 ? -1.441 -10.888 -8.043 1.00 52.41 109 ARG A C 1
ATOM 843 O O . ARG A 1 109 ? -1.844 -11.183 -9.166 1.00 52.41 109 ARG A O 1
ATOM 850 N N . ARG A 1 110 ? -0.816 -11.779 -7.266 1.00 49.44 110 ARG A N 1
ATOM 851 C CA . ARG A 1 110 ? -0.401 -13.109 -7.736 1.00 49.44 110 ARG A CA 1
ATOM 852 C C . ARG A 1 110 ? -1.504 -14.166 -7.741 1.00 49.44 110 ARG A C 1
ATOM 854 O O . ARG A 1 110 ? -1.341 -15.160 -8.445 1.00 49.44 110 ARG A O 1
ATOM 861 N N . MET A 1 111 ? -2.624 -13.969 -7.044 1.00 41.03 111 MET A N 1
ATOM 862 C CA . MET A 1 111 ? -3.731 -14.932 -7.070 1.00 41.03 111 MET A CA 1
ATOM 863 C C . MET A 1 111 ? -5.104 -14.263 -7.077 1.00 41.03 111 MET A C 1
ATOM 865 O O . MET A 1 111 ? -5.509 -13.572 -6.145 1.00 41.03 111 MET A O 1
ATOM 869 N N . TYR A 1 112 ? -5.857 -14.530 -8.143 1.00 40.19 112 TYR A N 1
ATOM 870 C CA . TYR A 1 112 ? -7.266 -14.176 -8.246 1.00 40.19 112 TYR A CA 1
ATOM 871 C C . TYR A 1 112 ? -8.046 -14.945 -7.164 1.00 40.19 112 TYR A C 1
ATOM 873 O O . TYR A 1 112 ? -8.190 -16.161 -7.259 1.00 40.19 112 TYR A O 1
ATOM 881 N N . GLY A 1 113 ? -8.518 -14.245 -6.128 1.00 49.56 113 GLY A N 1
ATOM 882 C CA . GLY A 1 113 ? -9.278 -14.840 -5.019 1.00 49.56 113 GLY A CA 1
ATOM 883 C C . GLY A 1 113 ? -8.516 -15.002 -3.700 1.00 49.56 113 GLY A C 1
ATOM 884 O O . GLY A 1 113 ? -9.106 -15.498 -2.742 1.00 49.56 113 GLY A O 1
ATOM 885 N N . ASP A 1 114 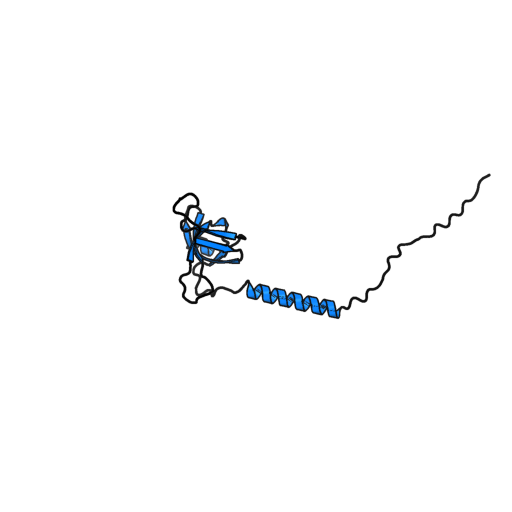? -7.256 -14.566 -3.615 1.00 56.78 114 ASP A N 1
ATOM 886 C CA . ASP A 1 114 ? -6.569 -14.466 -2.325 1.00 56.78 114 ASP A CA 1
ATOM 887 C C . ASP A 1 114 ? -7.190 -13.311 -1.506 1.00 56.78 114 ASP A C 1
ATOM 889 O O . ASP A 1 114 ? -7.307 -12.193 -2.028 1.00 56.78 114 ASP A O 1
ATOM 893 N N . PRO A 1 115 ? -7.633 -13.540 -0.252 1.00 59.12 115 PRO A N 1
ATOM 894 C CA . PRO A 1 115 ? -8.151 -12.482 0.615 1.00 59.12 115 PRO A CA 1
ATOM 895 C C . PRO A 1 115 ? -7.146 -11.349 0.874 1.00 59.12 115 PRO A C 1
ATOM 897 O O . PRO A 1 115 ? -7.564 -10.291 1.345 1.00 59.12 115 PRO A O 1
ATOM 900 N N . GLY A 1 116 ? -5.865 -11.531 0.534 1.00 69.44 116 GLY A N 1
ATOM 901 C CA . GLY A 1 116 ? -4.811 -10.550 0.746 1.00 69.44 116 GLY A CA 1
ATOM 902 C C . GLY A 1 116 ? -4.321 -10.545 2.191 1.00 69.44 116 GLY A C 1
ATOM 903 O O . GLY A 1 116 ? -4.925 -11.139 3.085 1.00 69.44 116 GLY A O 1
ATOM 904 N N . VAL A 1 117 ? -3.205 -9.862 2.433 1.00 76.50 117 VAL A N 1
ATOM 905 C CA . VAL A 1 117 ? -2.604 -9.780 3.767 1.00 76.50 117 VAL A CA 1
ATOM 906 C C . VAL A 1 117 ? -3.199 -8.578 4.506 1.00 76.50 117 VAL A C 1
ATOM 908 O O . VAL A 1 117 ? -2.969 -7.437 4.084 1.00 76.50 117 VAL A O 1
ATOM 911 N N . PRO A 1 118 ? -3.980 -8.783 5.586 1.00 85.06 118 PRO A N 1
ATOM 912 C CA . PRO A 1 118 ? -4.464 -7.681 6.399 1.00 85.06 118 PRO A CA 1
ATOM 913 C C . PRO A 1 118 ? -3.316 -7.085 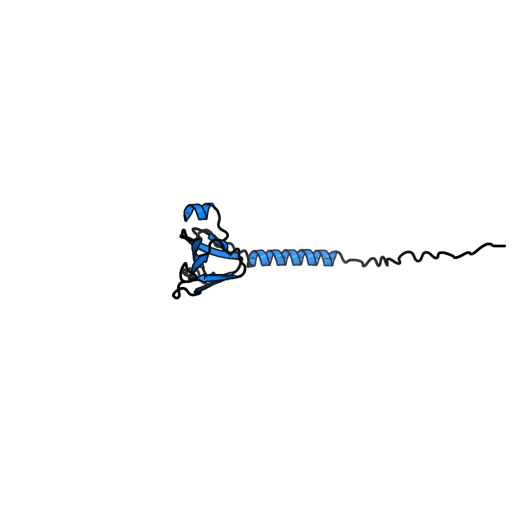7.216 1.00 85.06 118 PRO A C 1
ATOM 915 O O . PRO A 1 118 ? -2.488 -7.803 7.776 1.00 85.06 118 PRO A O 1
ATOM 918 N N . GLY A 1 119 ? -3.302 -5.764 7.328 1.00 88.44 119 GLY A N 1
ATOM 919 C CA . GLY A 1 119 ? -2.328 -5.040 8.126 1.00 88.44 119 GLY A CA 1
ATOM 920 C C . GLY A 1 119 ? -2.823 -3.659 8.525 1.00 88.44 119 GLY A C 1
ATOM 921 O O . GLY A 1 119 ? -3.903 -3.213 8.135 1.00 88.44 119 GLY A O 1
ATOM 922 N N . TYR A 1 120 ? -2.012 -2.983 9.323 1.00 89.25 120 TYR A N 1
ATOM 923 C CA . TYR A 1 120 ? -2.234 -1.623 9.775 1.00 89.25 120 TYR A CA 1
ATOM 924 C C . TYR A 1 120 ? -1.112 -0.727 9.276 1.00 89.25 120 TYR A C 1
ATOM 926 O O . TYR A 1 120 ? 0.065 -1.080 9.334 1.00 89.25 120 TYR A O 1
ATOM 934 N N . ILE A 1 121 ? -1.495 0.446 8.796 1.00 89.81 121 ILE A N 1
ATOM 935 C CA . ILE A 1 121 ? -0.593 1.474 8.284 1.00 89.81 121 ILE A CA 1
ATOM 936 C C . ILE A 1 121 ? -1.088 2.832 8.764 1.00 89.81 121 ILE A C 1
ATOM 938 O O . ILE A 1 121 ? -2.290 3.025 8.939 1.00 89.81 121 ILE A O 1
ATOM 942 N N . GLN A 1 122 ? -0.186 3.780 8.992 1.00 89.62 122 GLN A N 1
ATOM 943 C CA . GLN A 1 122 ? -0.605 5.123 9.382 1.00 89.62 122 GLN A CA 1
ATOM 944 C C . GLN A 1 122 ? -1.142 5.897 8.176 1.00 89.62 122 GLN A C 1
ATOM 946 O O . GLN A 1 122 ? -0.557 5.872 7.090 1.00 8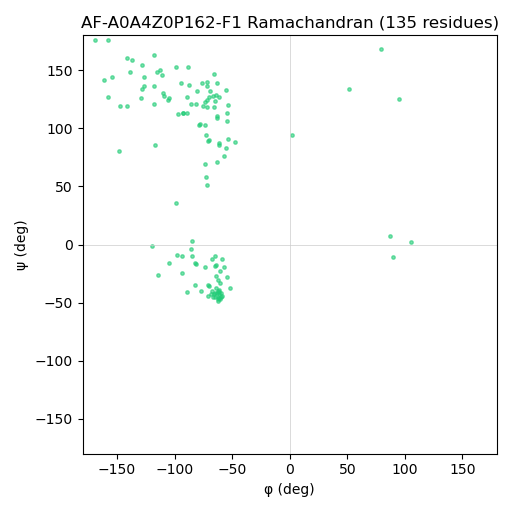9.62 122 GLN A O 1
ATOM 951 N N . GLN A 1 123 ? -2.226 6.638 8.394 1.00 86.25 123 GLN A N 1
ATOM 952 C CA . GLN A 1 123 ? -2.891 7.455 7.382 1.00 86.25 123 GLN A CA 1
ATOM 953 C C . GLN A 1 123 ? -1.963 8.418 6.610 1.00 86.25 123 GLN A C 1
ATOM 955 O O . GLN A 1 123 ? -2.165 8.551 5.405 1.00 86.25 123 GLN A O 1
ATOM 960 N N . PRO A 1 124 ? -0.932 9.061 7.204 1.00 86.75 124 PRO A N 1
ATOM 961 C CA . PRO A 1 124 ? -0.037 9.963 6.468 1.00 86.75 124 PRO A CA 1
ATOM 962 C C . PRO A 1 124 ? 0.727 9.297 5.316 1.00 86.75 124 PRO A C 1
ATOM 964 O O . PRO A 1 124 ? 1.150 9.971 4.379 1.00 86.75 124 PRO A O 1
ATOM 967 N N . HIS A 1 125 ? 0.894 7.974 5.366 1.00 85.75 125 HIS A N 1
ATOM 968 C CA . HIS A 1 125 ? 1.556 7.200 4.316 1.00 85.75 125 HIS A CA 1
ATOM 969 C C . HIS A 1 125 ? 0.615 6.777 3.182 1.00 85.75 125 HIS A C 1
ATOM 971 O O . HIS A 1 125 ? 1.057 6.170 2.202 1.00 85.75 125 HIS A O 1
ATOM 977 N N . LEU A 1 126 ? -0.676 7.084 3.315 1.00 84.25 126 LEU A N 1
ATOM 978 C CA . LEU A 1 126 ? -1.711 6.761 2.352 1.00 84.25 126 LEU A CA 1
ATOM 979 C C . LEU A 1 126 ? -2.217 8.025 1.662 1.00 84.25 126 LEU A C 1
ATOM 981 O O . LEU A 1 126 ? -2.622 9.003 2.288 1.00 84.25 126 LEU A O 1
ATOM 985 N N . SER A 1 127 ? -2.271 7.964 0.340 1.00 84.62 127 SER A N 1
ATOM 986 C CA . SER A 1 127 ? -3.030 8.888 -0.484 1.00 84.62 127 SER A CA 1
ATOM 987 C C . SER A 1 127 ? -4.412 8.290 -0.736 1.00 84.62 127 SER A C 1
ATOM 989 O O . SER A 1 127 ? -4.547 7.246 -1.378 1.00 84.62 127 SER A O 1
ATOM 991 N N . MET A 1 128 ? -5.441 8.935 -0.190 1.00 82.00 128 MET A N 1
ATOM 992 C CA . MET A 1 128 ? -6.840 8.510 -0.282 1.00 82.00 128 MET A CA 1
ATOM 993 C C . MET A 1 128 ? -7.688 9.659 -0.812 1.00 82.00 128 MET A C 1
ATOM 995 O O . MET A 1 128 ? -7.463 10.808 -0.423 1.00 82.00 128 MET A O 1
ATOM 999 N N . ALA A 1 129 ? -8.704 9.353 -1.618 1.00 77.38 129 ALA A N 1
ATOM 1000 C CA . ALA A 1 129 ? -9.698 10.347 -2.011 1.00 77.38 129 ALA A CA 1
ATOM 1001 C C . ALA A 1 129 ? -10.520 10.809 -0.795 1.00 77.38 129 ALA A C 1
ATOM 1003 O O . ALA A 1 129 ? -10.831 10.011 0.094 1.00 77.38 129 ALA A O 1
ATOM 1004 N N . ASP A 1 130 ? -10.935 12.076 -0.769 1.00 73.88 130 ASP A N 1
ATOM 1005 C CA . ASP A 1 130 ? -11.731 12.617 0.343 1.00 73.88 130 ASP A CA 1
ATOM 1006 C C . ASP A 1 130 ? -13.087 11.912 0.487 1.00 73.88 130 ASP A C 1
ATOM 1008 O O . ASP A 1 130 ? -13.559 11.702 1.601 1.00 73.88 130 ASP A O 1
ATOM 1012 N N . SER A 1 131 ? -13.659 11.428 -0.620 1.00 72.12 131 SER A N 1
ATOM 1013 C CA . SER A 1 131 ? -14.849 10.565 -0.618 1.00 72.12 131 SER A CA 1
ATOM 1014 C C . SER A 1 131 ? -14.629 9.247 0.127 1.00 72.12 131 SER A C 1
ATOM 1016 O O . SER A 1 131 ? -15.541 8.729 0.761 1.00 72.12 131 SER A O 1
ATOM 1018 N N . THR A 1 132 ? -13.409 8.711 0.076 1.00 69.94 132 THR A N 1
ATOM 1019 C CA . THR A 1 132 ? -13.034 7.470 0.762 1.00 69.94 132 THR A CA 1
ATOM 1020 C C . THR A 1 132 ? -12.832 7.713 2.249 1.00 69.94 132 THR A C 1
ATOM 1022 O O . THR A 1 132 ? -13.279 6.913 3.062 1.00 69.94 132 THR A O 1
ATOM 1025 N N . LYS A 1 133 ? -12.222 8.846 2.616 1.00 72.44 133 LYS A N 1
ATOM 1026 C CA . LYS A 1 133 ? -12.103 9.254 4.021 1.00 72.44 133 LYS A CA 1
ATOM 1027 C C . LYS A 1 133 ? -13.480 9.484 4.640 1.00 72.44 133 LYS A C 1
ATOM 1029 O O . LYS A 1 133 ? -13.754 8.949 5.701 1.00 72.44 133 LYS A O 1
ATOM 1034 N N . ALA A 1 134 ? -14.363 10.205 3.950 1.00 73.94 134 ALA A N 1
ATOM 1035 C CA . ALA A 1 134 ? -15.717 10.482 4.427 1.00 73.94 134 ALA A CA 1
ATOM 1036 C C . ALA A 1 134 ? -16.592 9.224 4.572 1.00 73.94 134 ALA A C 1
ATOM 1038 O O . ALA A 1 134 ? -17.511 9.219 5.380 1.00 73.94 134 ALA A O 1
ATOM 1039 N N . ALA A 1 135 ? -16.324 8.170 3.796 1.00 72.75 135 ALA A N 1
ATOM 1040 C CA . ALA A 1 135 ? -17.049 6.904 3.893 1.00 72.75 135 ALA A CA 1
ATOM 1041 C C . ALA A 1 135 ? -16.545 5.979 5.018 1.00 72.75 135 ALA A C 1
ATOM 1043 O O . ALA A 1 135 ? -17.229 5.012 5.346 1.00 72.75 135 ALA A O 1
ATOM 1044 N N . LEU A 1 136 ? -15.346 6.233 5.558 1.00 73.44 136 LEU A N 1
ATOM 1045 C CA . LEU A 1 136 ? -14.635 5.345 6.488 1.00 73.44 136 LEU A CA 1
ATOM 1046 C C . LEU A 1 136 ? -14.340 5.963 7.865 1.00 73.44 136 LEU A C 1
ATOM 1048 O O . LEU A 1 136 ? -13.734 5.284 8.700 1.00 73.44 136 LEU A O 1
ATOM 1052 N N . LEU A 1 137 ? -14.721 7.228 8.060 1.00 69.50 137 LEU A N 1
ATOM 1053 C CA . LEU A 1 137 ? -14.760 7.945 9.339 1.00 69.50 137 LEU A CA 1
ATOM 1054 C C . LEU A 1 137 ? -16.121 7.734 10.010 1.00 69.50 137 LEU A C 1
ATOM 1056 O O . LEU A 1 137 ? -16.129 7.585 11.251 1.00 69.50 137 LEU A O 1
#

Foldseek 3Di:
DDDDDDDPPPPPPDPPVCPVPVPPVVVVVVVVVVVVVVVVVVCCVLVPDDPPVPAPWKKFFQAAKFFFWPDPDPPDPPIDGPDIDGGSQIWRFDAQDPVQKTWTFRDDPPDDPDSGDIGITGNVRIDGDVVSVVVHD